Protein AF-A3MWH2-F1 (afdb_monomer)

Radius of gyration: 13.98 Å; Cα contacts (8 Å, |Δi|>4): 139; chains: 1; bounding box: 33×28×38 Å

Solvent-accessible surface area (backbone atoms only — not comparable to full-atom values): 5713 Å² total; per-residue (Å²): 132,67,66,42,51,34,61,66,85,83,63,78,41,78,41,52,44,72,58,51,54,50,52,51,35,52,43,37,50,52,33,58,61,36,52,78,80,45,58,67,70,60,28,47,54,52,37,51,50,53,46,42,71,73,41,50,81,43,37,88,36,53,47,65,45,97,84,47,42,40,40,36,38,52,34,76,65,32,32,43,39,35,36,50,86,76,75,46,70,50,78,38,46,50,69,61,50,49,67,75,73,112

Organism: Pyrobaculum calidifontis (strain DSM 21063 / JCM 11548 / VA1) (NCBI:txid410359)

Sequence (102 aa):
MSELLVDDGVVPRKLSIPVLIKGLKDIRKSYLECLNGKKPEICYAIAVNSLVEMFGSLLPRVIHSPDLRYYIIVGVEELLVYDADQEKYNTLPVDKAVENLL

Foldseek 3Di:
DDWFWADLPPDIDTHDPVVVLVLLLVLLVQLVVCVVPDDNVVSLVVSVVSLCVVQPSQSVQWDADSSSQWIWGHGPQWIWIAGSVVSDIDIGGPVRVVVVVD

Secondary structure (DSSP, 8-state):
--EEEE--SS--EEEEHHHHHHHHHHHHHHHHHHHTTS-HHHHHHHHHHHHHHHHGGGGGGEEE-TTS-EEEEE-SSEEEEEETTTTEEEEEEHHHHHHHH-

Nearest PDB structures (foldseek):
  5olj-assembly1_A  TM=6.871E-01  e=6.910E-01  Porphyromonas gingivalis
  9jom-assembly1_A  TM=7.774E-01  e=1.868E+00  Wenyingzhuangia fucanilytica
  5yp4-assembly2_C  TM=6.129E-01  e=2.100E+00  Pseudoxanthomonas mexicana
  6uen-assembly1_A  TM=4.552E-01  e=2.226E+00  human respiratory syncytial virus
  8izl-assembly1_A  TM=3.787E-01  e=1.868E+00  Mumps orthorubulavirus

pLDDT: mean 95.39, std 4.34, range [60.25, 98.31]

Structure (mmCIF, N/CA/C/O backbone):
data_AF-A3MWH2-F1
#
_entry.id   AF-A3MWH2-F1
#
loop_
_atom_site.group_PDB
_atom_site.id
_atom_site.type_symbol
_atom_site.label_atom_id
_atom_site.label_alt_id
_atom_site.label_comp_id
_atom_site.label_asym_id
_atom_site.label_entity_id
_atom_site.label_seq_id
_atom_site.pdbx_PDB_ins_code
_atom_site.Cartn_x
_atom_site.Cartn_y
_atom_site.Cartn_z
_atom_site.occupancy
_atom_site.B_iso_or_equiv
_atom_site.auth_seq_id
_atom_site.auth_comp_id
_atom_site.auth_asym_id
_atom_site.auth_atom_id
_atom_site.pdbx_PDB_model_num
ATOM 1 N N . MET A 1 1 ? 19.496 -3.514 -2.931 1.00 60.25 1 MET A N 1
ATOM 2 C CA . MET A 1 1 ? 18.216 -3.321 -2.213 1.00 60.25 1 MET A CA 1
ATOM 3 C C . MET A 1 1 ? 17.120 -3.352 -3.258 1.00 60.25 1 MET A C 1
ATOM 5 O O . MET A 1 1 ? 17.365 -2.817 -4.330 1.00 60.25 1 MET A O 1
ATOM 9 N N . SER A 1 2 ? 15.993 -4.012 -2.999 1.00 89.94 2 SER A N 1
ATOM 10 C CA . SER A 1 2 ? 14.906 -4.111 -3.982 1.00 89.94 2 SER A CA 1
ATOM 11 C C . SER A 1 2 ? 14.168 -2.775 -4.112 1.00 89.94 2 SER A C 1
ATOM 13 O O . SER A 1 2 ? 13.836 -2.147 -3.102 1.00 89.94 2 SER A O 1
ATOM 15 N N . GLU A 1 3 ? 13.932 -2.345 -5.346 1.00 95.38 3 GLU A N 1
ATOM 16 C CA . GLU A 1 3 ? 13.295 -1.073 -5.697 1.00 95.38 3 GLU A CA 1
ATOM 17 C C . GLU A 1 3 ? 12.089 -1.340 -6.596 1.00 95.38 3 GLU A C 1
ATOM 19 O O . GLU A 1 3 ? 12.108 -2.294 -7.363 1.00 95.38 3 GLU A O 1
ATOM 24 N N . LEU A 1 4 ? 11.078 -0.478 -6.517 1.00 96.25 4 LEU A N 1
ATOM 25 C CA . LEU A 1 4 ? 9.911 -0.469 -7.392 1.00 96.25 4 LEU A CA 1
ATOM 26 C C . LEU A 1 4 ? 9.933 0.816 -8.225 1.00 96.25 4 LEU A C 1
ATOM 28 O O . LEU A 1 4 ? 10.027 1.910 -7.662 1.00 96.25 4 LEU A O 1
ATOM 32 N N . LEU A 1 5 ? 9.834 0.707 -9.550 1.00 96.62 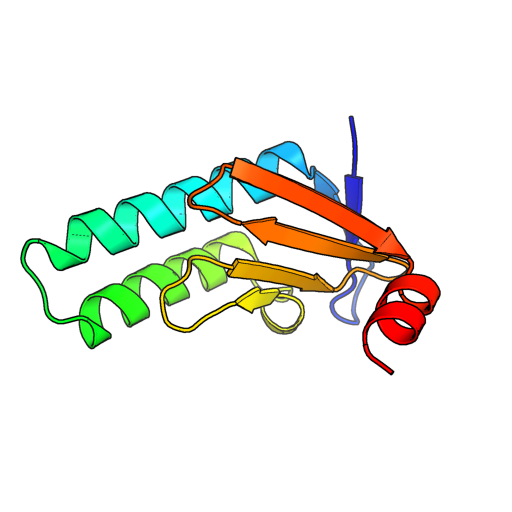5 LEU A N 1
ATOM 33 C CA . LEU A 1 5 ? 9.678 1.870 -10.425 1.00 96.62 5 LEU A CA 1
ATOM 34 C C . LEU A 1 5 ? 8.198 2.258 -10.507 1.00 96.62 5 LEU A C 1
ATOM 36 O O . LEU A 1 5 ? 7.378 1.458 -10.954 1.00 96.62 5 LEU A O 1
ATOM 40 N N . VAL A 1 6 ? 7.858 3.481 -10.105 1.00 96.12 6 VAL A N 1
ATOM 41 C CA . VAL A 1 6 ? 6.484 4.006 -10.110 1.00 96.12 6 VAL A CA 1
ATOM 42 C C . VAL A 1 6 ? 6.452 5.334 -10.853 1.00 96.12 6 VAL A C 1
ATOM 44 O O . VAL A 1 6 ? 7.358 6.148 -10.696 1.00 96.12 6 VAL A O 1
ATOM 47 N N . ASP A 1 7 ? 5.410 5.562 -11.645 1.00 94.12 7 ASP A N 1
ATOM 48 C CA . ASP A 1 7 ? 5.246 6.776 -12.439 1.00 94.12 7 ASP A CA 1
ATOM 49 C C . ASP A 1 7 ? 3.870 7.405 -12.177 1.00 94.12 7 ASP A C 1
ATOM 51 O O . ASP A 1 7 ? 2.843 6.719 -12.205 1.00 94.12 7 ASP A O 1
ATOM 55 N N . ASP A 1 8 ? 3.865 8.706 -11.891 1.00 89.69 8 ASP A N 1
ATOM 56 C CA . ASP A 1 8 ? 2.666 9.539 -11.746 1.00 89.69 8 ASP A CA 1
ATOM 57 C C . ASP A 1 8 ? 2.309 10.303 -13.033 1.00 89.69 8 ASP A C 1
ATOM 59 O O . ASP A 1 8 ? 1.369 11.098 -13.037 1.00 89.69 8 ASP A O 1
ATOM 63 N N . GLY A 1 9 ? 3.035 10.057 -14.126 1.00 88.69 9 GLY A N 1
ATOM 64 C CA . GLY A 1 9 ? 2.853 10.699 -15.426 1.00 88.69 9 GLY A CA 1
ATOM 65 C C . GLY A 1 9 ? 3.706 11.952 -15.624 1.00 88.69 9 GLY A C 1
ATOM 66 O O . GLY A 1 9 ? 3.626 12.567 -16.688 1.00 88.69 9 GLY A O 1
ATOM 67 N N . VAL A 1 10 ? 4.517 12.342 -14.632 1.00 88.12 10 VAL A N 1
ATOM 68 C CA . VAL A 1 10 ? 5.489 13.439 -14.759 1.00 88.12 10 VAL A CA 1
ATOM 69 C C . VAL A 1 10 ? 6.894 12.880 -14.938 1.00 88.12 10 VAL A C 1
ATOM 71 O O . VAL A 1 10 ? 7.582 13.223 -15.900 1.00 88.12 10 VAL A O 1
ATOM 74 N N . VAL A 1 11 ? 7.338 12.044 -13.996 1.00 89.06 11 VAL A N 1
ATOM 75 C CA . VAL A 1 11 ? 8.648 11.393 -14.056 1.00 89.06 11 VAL A CA 1
ATOM 76 C C . VAL A 1 11 ? 8.645 10.086 -13.254 1.00 89.06 11 VAL A C 1
ATOM 78 O O . VAL A 1 11 ? 8.247 10.093 -12.083 1.00 89.06 11 VAL A O 1
ATOM 81 N N . PRO A 1 12 ? 9.168 8.981 -13.819 1.00 92.31 12 PRO A N 1
ATOM 82 C CA . PRO A 1 12 ? 9.335 7.737 -13.082 1.00 92.31 12 PRO A CA 1
ATOM 83 C C . PRO A 1 12 ? 10.270 7.898 -11.877 1.00 92.31 12 PRO A C 1
ATOM 85 O O . PRO A 1 12 ? 11.351 8.485 -11.972 1.00 92.31 12 PRO A O 1
ATOM 88 N N . ARG A 1 13 ? 9.879 7.325 -10.738 1.00 93.56 13 ARG A N 1
ATOM 89 C CA . ARG A 1 13 ? 10.634 7.343 -9.480 1.00 93.56 13 ARG A CA 1
ATOM 90 C C . ARG A 1 13 ? 10.908 5.924 -9.016 1.00 93.56 13 ARG A C 1
ATOM 92 O O . ARG A 1 13 ? 10.023 5.072 -9.028 1.00 93.56 13 ARG A O 1
ATOM 99 N N . LYS A 1 14 ? 12.135 5.685 -8.562 1.00 95.75 14 LYS A N 1
ATOM 100 C CA . LYS A 1 14 ? 12.513 4.434 -7.904 1.00 95.75 14 LYS A CA 1
ATOM 101 C C . LYS A 1 14 ? 12.231 4.549 -6.415 1.00 95.75 14 LYS A C 1
ATOM 103 O O . LYS A 1 14 ? 12.796 5.408 -5.739 1.00 95.75 14 LYS A O 1
ATOM 108 N N . LEU A 1 15 ? 11.346 3.699 -5.915 1.00 95.50 15 LEU A N 1
ATOM 109 C CA . LEU A 1 15 ? 10.957 3.652 -4.514 1.00 95.50 15 LEU A CA 1
ATOM 110 C C . LEU A 1 15 ? 11.575 2.423 -3.851 1.00 95.50 15 LEU A C 1
ATOM 112 O O . LEU A 1 15 ? 11.499 1.316 -4.376 1.00 95.50 15 LEU A O 1
ATOM 116 N N . SER A 1 16 ? 12.164 2.602 -2.673 1.00 96.88 16 SER A N 1
ATOM 117 C CA . SER A 1 16 ? 12.718 1.490 -1.897 1.00 96.88 16 SER A CA 1
ATOM 118 C C . SER A 1 16 ? 11.592 0.631 -1.320 1.00 96.88 16 SER A C 1
ATOM 120 O O . SER A 1 16 ? 10.829 1.104 -0.474 1.00 96.88 16 SER A O 1
ATOM 122 N N . ILE A 1 17 ? 11.505 -0.639 -1.730 1.00 97.12 17 ILE A N 1
ATOM 123 C CA . ILE A 1 17 ? 10.471 -1.566 -1.240 1.00 97.12 17 ILE A CA 1
ATOM 124 C C . ILE A 1 17 ? 10.519 -1.698 0.292 1.00 97.12 17 ILE A C 1
ATOM 126 O O . ILE A 1 17 ? 9.477 -1.525 0.919 1.00 97.12 17 ILE A O 1
ATOM 130 N N . PRO A 1 18 ? 11.682 -1.894 0.947 1.00 96.94 18 PRO A N 1
ATOM 131 C CA . PRO A 1 18 ? 11.743 -1.937 2.411 1.00 96.94 18 PRO A CA 1
ATOM 132 C C . PRO A 1 18 ? 11.164 -0.695 3.106 1.00 96.94 18 PRO A C 1
ATOM 134 O O . PRO A 1 18 ? 10.535 -0.814 4.157 1.00 96.94 18 PRO A O 1
ATOM 137 N N . VAL A 1 19 ? 11.355 0.494 2.522 1.00 96.81 19 VAL A N 1
ATOM 138 C CA . VAL A 1 19 ? 10.805 1.748 3.064 1.00 96.81 19 VAL A CA 1
ATOM 139 C C . VAL A 1 19 ? 9.289 1.791 2.888 1.00 96.81 19 VAL A C 1
ATOM 141 O O . VAL A 1 19 ? 8.586 2.155 3.828 1.00 96.81 19 VAL A O 1
ATOM 144 N N . LEU A 1 20 ? 8.785 1.366 1.724 1.00 97.06 20 LEU A N 1
ATOM 145 C CA . LEU A 1 20 ? 7.350 1.270 1.456 1.00 97.06 20 LEU A CA 1
ATOM 146 C C . LEU A 1 20 ? 6.659 0.326 2.444 1.00 97.06 20 LEU A C 1
ATOM 148 O O . LEU A 1 20 ? 5.698 0.715 3.101 1.00 97.06 20 LEU A O 1
ATOM 152 N N . ILE A 1 21 ? 7.190 -0.887 2.603 1.00 98.00 21 ILE A N 1
ATOM 153 C CA . ILE A 1 21 ? 6.648 -1.895 3.521 1.00 98.00 21 ILE A CA 1
ATOM 154 C C . ILE A 1 21 ? 6.613 -1.372 4.956 1.00 98.00 21 ILE A C 1
ATOM 156 O O . ILE A 1 21 ? 5.592 -1.499 5.631 1.00 98.00 21 ILE A O 1
ATOM 160 N N . LYS A 1 22 ? 7.694 -0.726 5.408 1.00 97.56 22 LYS A N 1
ATOM 161 C CA . LYS A 1 22 ? 7.740 -0.117 6.739 1.00 97.56 22 LYS A CA 1
ATOM 162 C C . LYS A 1 22 ? 6.670 0.967 6.906 1.00 97.56 22 LYS A C 1
ATOM 164 O O . LYS A 1 22 ? 5.925 0.921 7.877 1.00 97.56 22 LYS A O 1
ATOM 169 N N . GLY A 1 23 ? 6.561 1.902 5.960 1.00 97.56 23 GLY A N 1
ATOM 170 C CA . GLY A 1 23 ? 5.568 2.978 6.028 1.00 97.56 23 GLY A CA 1
ATOM 171 C C . GLY A 1 23 ? 4.131 2.452 6.066 1.00 97.56 23 GLY A C 1
ATOM 172 O O . GLY A 1 23 ? 3.351 2.844 6.929 1.00 97.56 23 GLY A O 1
ATOM 173 N N . LEU A 1 24 ? 3.796 1.492 5.200 1.00 98.25 24 LEU A N 1
ATOM 174 C CA . LEU A 1 24 ? 2.465 0.875 5.168 1.00 98.25 24 LEU A CA 1
ATOM 175 C C . LEU A 1 24 ? 2.153 0.078 6.445 1.00 98.25 24 LEU A C 1
ATOM 177 O O . LEU A 1 24 ? 1.027 0.122 6.943 1.00 98.25 24 LEU A O 1
ATOM 181 N N . LYS A 1 25 ? 3.151 -0.618 7.008 1.00 98.12 25 LYS A N 1
ATOM 182 C CA . LYS A 1 25 ? 3.034 -1.288 8.312 1.00 98.12 25 LYS A CA 1
ATOM 183 C C . LYS A 1 25 ? 2.702 -0.291 9.421 1.00 98.12 25 LYS A C 1
ATOM 185 O O . LYS A 1 25 ? 1.798 -0.542 10.217 1.00 98.12 25 LYS A O 1
ATOM 190 N N . ASP A 1 26 ? 3.421 0.827 9.468 1.00 98.00 26 ASP A N 1
ATOM 191 C CA . ASP A 1 26 ? 3.227 1.857 10.488 1.00 98.00 26 ASP A CA 1
A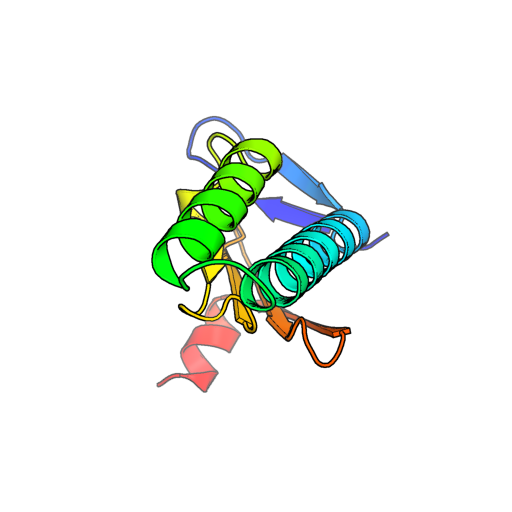TOM 192 C C . ASP A 1 26 ? 1.827 2.491 10.365 1.00 9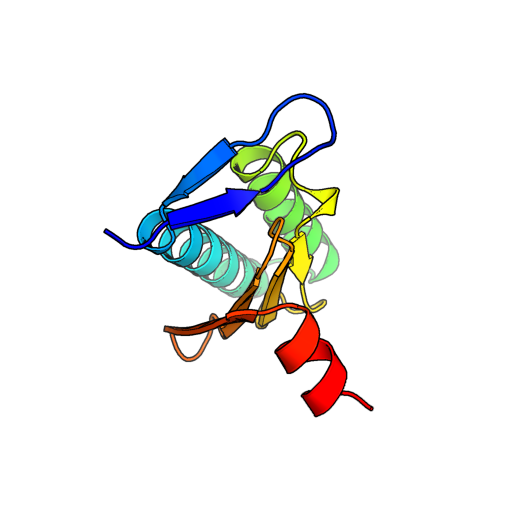8.00 26 ASP A C 1
ATOM 194 O O . ASP A 1 26 ? 1.128 2.622 11.370 1.00 98.00 26 ASP A O 1
ATOM 198 N N . ILE A 1 27 ? 1.351 2.755 9.141 1.00 98.06 27 ILE A N 1
ATOM 199 C CA . ILE A 1 27 ? -0.017 3.241 8.877 1.00 98.06 27 ILE A CA 1
ATOM 200 C C . ILE A 1 27 ? -1.072 2.244 9.378 1.00 98.06 27 ILE A C 1
ATOM 202 O O . ILE A 1 27 ? -2.000 2.636 10.091 1.00 98.06 27 ILE A O 1
ATOM 206 N N . ARG A 1 28 ? -0.930 0.948 9.064 1.00 97.75 28 ARG A N 1
ATOM 207 C CA . ARG A 1 28 ? -1.841 -0.104 9.554 1.00 97.75 28 ARG A CA 1
ATOM 208 C C . ARG A 1 28 ? -1.848 -0.174 11.080 1.00 97.75 28 ARG A C 1
ATOM 210 O O . ARG A 1 28 ? -2.919 -0.237 11.684 1.00 97.75 28 ARG A O 1
ATOM 217 N N . LYS A 1 29 ? -0.675 -0.126 11.711 1.00 97.88 29 LYS A N 1
ATOM 218 C CA . LYS A 1 29 ? -0.553 -0.122 13.172 1.00 97.88 29 LYS A CA 1
ATOM 219 C C . LYS A 1 29 ? -1.282 1.075 13.787 1.00 97.88 29 LYS A C 1
ATOM 221 O O . LYS A 1 29 ? -2.107 0.884 14.676 1.00 97.88 29 LYS A O 1
ATOM 226 N N . SER A 1 30 ? -1.045 2.285 13.282 1.00 97.25 30 SER A N 1
ATOM 227 C CA . SER A 1 30 ? -1.717 3.494 13.772 1.00 97.25 30 SER A CA 1
ATOM 228 C C . SER A 1 30 ? -3.229 3.472 13.539 1.00 97.25 30 SER A C 1
ATOM 230 O O . SER A 1 30 ? -3.987 3.942 14.389 1.00 97.25 30 SER A O 1
ATOM 232 N N . TYR A 1 31 ? -3.693 2.889 12.429 1.00 98.00 31 TYR A N 1
ATOM 233 C CA . TYR A 1 31 ? -5.118 2.675 12.184 1.00 98.00 31 TYR A CA 1
ATOM 234 C C . TYR A 1 31 ? -5.741 1.761 13.250 1.00 98.00 31 TYR A C 1
ATOM 236 O O . TYR A 1 31 ? -6.739 2.136 13.866 1.00 98.00 31 TYR A O 1
ATOM 244 N N . LEU A 1 32 ? -5.122 0.609 13.532 1.00 98.00 32 LEU A N 1
ATOM 245 C CA . LEU A 1 32 ? -5.583 -0.321 14.569 1.00 98.00 32 LEU A CA 1
ATOM 246 C C . LEU A 1 32 ? -5.569 0.307 15.968 1.00 98.00 32 LEU A C 1
ATOM 248 O O . LEU A 1 32 ? -6.515 0.134 16.733 1.00 98.00 32 LEU A O 1
ATOM 252 N N . GLU A 1 33 ? -4.530 1.072 16.297 1.00 97.75 33 GLU A N 1
ATOM 253 C CA . GLU A 1 33 ? -4.447 1.796 17.568 1.00 97.75 33 GLU A CA 1
ATOM 254 C C . GLU A 1 33 ? -5.562 2.842 17.701 1.00 97.75 33 GLU A C 1
ATOM 256 O O . GLU A 1 33 ? -6.168 2.967 18.766 1.00 97.75 33 GLU A O 1
ATOM 261 N N . CYS A 1 34 ? -5.885 3.553 16.617 1.00 97.94 34 CYS A N 1
ATOM 262 C CA . CYS A 1 34 ? -6.962 4.541 16.585 1.00 97.94 34 CYS A CA 1
ATOM 263 C C . CYS A 1 34 ? -8.345 3.924 16.852 1.00 97.94 34 CYS A C 1
ATOM 265 O O . CYS A 1 34 ? -9.160 4.523 17.567 1.00 97.94 34 CYS A O 1
ATOM 267 N N . LEU A 1 35 ? -8.605 2.721 16.327 1.00 97.44 35 LEU A N 1
ATOM 268 C CA . LEU A 1 35 ? -9.886 2.024 16.498 1.00 97.44 35 LEU A CA 1
ATOM 269 C C . LEU A 1 35 ? -10.213 1.706 17.967 1.00 97.44 35 LEU A C 1
ATOM 271 O O . LEU A 1 35 ? -11.381 1.525 18.300 1.00 97.44 35 LEU A O 1
ATOM 275 N N . ASN A 1 36 ? -9.222 1.713 18.864 1.00 96.12 36 ASN A N 1
ATOM 276 C CA . ASN A 1 36 ? -9.432 1.486 20.297 1.00 96.12 36 ASN A CA 1
ATOM 277 C C . ASN A 1 36 ? -10.127 2.653 21.024 1.00 96.12 36 ASN A C 1
ATOM 279 O O . ASN A 1 36 ? -10.436 2.534 22.208 1.00 96.12 36 ASN A O 1
ATOM 283 N N . GLY A 1 37 ? -10.360 3.790 20.361 1.00 94.50 37 GLY A N 1
ATOM 284 C CA . GLY A 1 37 ? -10.991 4.949 21.004 1.00 94.50 37 GLY A CA 1
ATOM 285 C C . GLY A 1 37 ? -11.745 5.901 20.080 1.00 94.50 37 GLY A C 1
ATOM 286 O O . GLY A 1 37 ? -12.289 6.899 20.552 1.00 94.50 37 GLY A O 1
ATOM 287 N N . LYS A 1 38 ? -11.782 5.637 18.771 1.00 96.81 38 LYS A N 1
ATOM 288 C CA . LYS A 1 38 ? -12.444 6.490 17.775 1.00 96.81 38 LYS A CA 1
ATOM 289 C C . LYS A 1 38 ? -13.263 5.650 16.800 1.00 96.81 38 LYS A C 1
ATOM 291 O O . LYS A 1 38 ? -13.056 4.449 16.657 1.00 96.81 38 LYS A O 1
ATOM 296 N N . LYS A 1 39 ? -14.208 6.304 16.122 1.00 97.06 39 LYS A N 1
ATOM 297 C CA . LYS A 1 39 ? -15.027 5.657 15.093 1.00 97.06 39 LYS A CA 1
ATOM 298 C C . LYS A 1 39 ? -14.176 5.266 13.871 1.00 97.06 39 LYS A C 1
ATOM 300 O O . LYS A 1 39 ? -13.247 6.015 13.544 1.00 97.06 39 LYS A O 1
ATOM 305 N N . PRO A 1 40 ? -14.511 4.168 13.166 1.00 95.56 40 PRO A N 1
ATOM 306 C CA . PRO A 1 40 ? -13.751 3.700 12.007 1.00 95.56 40 PRO A CA 1
ATOM 307 C C . PRO A 1 40 ? -13.532 4.757 10.923 1.00 95.56 40 PRO A C 1
ATOM 309 O O . PRO A 1 40 ? -12.433 4.853 10.387 1.00 95.56 40 PRO A O 1
ATOM 312 N N . GLU A 1 41 ? -14.521 5.607 10.647 1.00 96.06 41 GLU A N 1
ATOM 313 C CA . GLU A 1 41 ? -14.444 6.628 9.594 1.00 96.06 41 GLU A CA 1
ATOM 314 C C . GLU A 1 41 ? -13.395 7.700 9.915 1.00 96.06 41 GLU A C 1
ATOM 316 O O . GLU A 1 41 ? -12.689 8.178 9.028 1.00 96.06 41 GLU A O 1
ATOM 321 N N . ILE A 1 42 ? -13.248 8.045 11.200 1.00 97.00 42 ILE A N 1
ATOM 322 C CA . ILE A 1 42 ? -12.228 8.992 11.668 1.00 97.00 42 ILE A CA 1
ATOM 323 C C . ILE A 1 42 ? -10.841 8.366 11.527 1.00 97.00 42 ILE A C 1
ATOM 325 O O . ILE A 1 42 ? -9.914 9.015 11.048 1.00 97.00 42 ILE A O 1
ATOM 329 N N . CYS A 1 43 ? -10.691 7.104 11.932 1.00 97.88 43 CYS A N 1
ATOM 330 C CA . CYS A 1 43 ? -9.415 6.400 11.837 1.00 97.88 43 CYS A CA 1
ATOM 331 C C . CYS A 1 43 ? -8.986 6.182 10.390 1.00 97.88 43 CYS A C 1
ATOM 333 O O . CYS A 1 43 ? -7.815 6.369 10.064 1.00 97.88 43 CYS A O 1
ATOM 335 N N . TYR A 1 44 ? -9.938 5.859 9.519 1.00 97.06 44 TYR A N 1
ATOM 336 C CA . TYR A 1 44 ? -9.709 5.745 8.089 1.00 97.06 44 TYR A CA 1
ATOM 337 C C . TYR A 1 44 ? -9.237 7.078 7.501 1.00 97.06 44 TYR A C 1
ATOM 339 O O . TYR A 1 44 ? -8.211 7.113 6.832 1.00 97.06 44 TYR A O 1
ATOM 347 N N . ALA A 1 45 ? -9.913 8.190 7.812 1.00 96.75 45 ALA A N 1
ATOM 348 C CA . ALA A 1 45 ? -9.505 9.513 7.336 1.00 96.75 45 ALA A CA 1
ATOM 349 C C . ALA A 1 45 ? -8.073 9.886 7.772 1.00 96.75 45 ALA A C 1
ATOM 351 O O . ALA A 1 45 ? -7.305 10.414 6.970 1.00 96.75 45 ALA A O 1
ATOM 352 N N . ILE A 1 46 ? -7.691 9.568 9.016 1.00 97.44 46 ILE A N 1
ATOM 353 C CA . ILE A 1 46 ? -6.324 9.783 9.521 1.00 97.44 46 ILE A CA 1
ATOM 354 C C . ILE A 1 46 ? -5.314 8.947 8.728 1.00 97.44 46 ILE A C 1
ATOM 356 O O . ILE A 1 46 ? -4.297 9.471 8.282 1.00 97.44 46 ILE A O 1
ATOM 360 N N . ALA A 1 47 ? -5.597 7.662 8.528 1.00 97.38 47 ALA A N 1
ATOM 361 C CA . ALA A 1 47 ? -4.692 6.772 7.814 1.00 97.38 47 ALA A CA 1
ATOM 362 C C . ALA A 1 47 ? -4.552 7.140 6.326 1.00 97.38 47 ALA A C 1
ATOM 364 O O . ALA A 1 47 ? -3.448 7.098 5.785 1.00 97.38 47 ALA A O 1
ATOM 365 N N . VAL A 1 48 ? -5.637 7.577 5.678 1.00 96.25 48 VAL A N 1
ATOM 366 C CA . VAL A 1 48 ? -5.593 8.118 4.311 1.00 96.25 48 VAL A CA 1
ATOM 367 C C . VAL A 1 48 ? -4.729 9.375 4.248 1.00 96.25 48 VAL A C 1
ATOM 369 O O . VAL A 1 48 ? -3.946 9.512 3.313 1.00 96.25 48 VAL A O 1
ATOM 372 N N . ASN A 1 49 ? -4.792 10.263 5.245 1.00 97.62 49 ASN A N 1
ATOM 373 C CA . ASN A 1 49 ? -3.893 11.418 5.295 1.00 97.62 49 ASN A CA 1
ATOM 374 C C . ASN A 1 49 ? -2.415 10.991 5.370 1.00 97.62 49 ASN A C 1
ATOM 376 O O . ASN A 1 49 ? -1.584 11.549 4.660 1.00 97.62 49 ASN A O 1
ATOM 380 N N . SER A 1 50 ? -2.083 9.949 6.136 1.00 97.81 50 SER A N 1
ATOM 381 C CA . SER A 1 50 ? -0.719 9.398 6.153 1.00 97.81 50 SER A CA 1
ATOM 382 C C . SER A 1 50 ? -0.301 8.788 4.808 1.00 97.81 50 SER A C 1
ATOM 384 O O . SER A 1 50 ? 0.855 8.924 4.410 1.00 97.81 50 SER A O 1
ATOM 386 N N . LEU A 1 51 ? -1.223 8.160 4.068 1.00 97.44 51 LEU A N 1
ATOM 387 C CA . LEU A 1 51 ? -0.954 7.706 2.697 1.00 97.44 51 LEU A CA 1
ATOM 388 C C . LEU A 1 51 ? -0.694 8.890 1.753 1.00 97.44 51 LEU A C 1
ATOM 390 O O . LEU A 1 51 ? 0.233 8.830 0.945 1.00 97.44 51 LEU A O 1
ATOM 394 N N . VAL A 1 52 ? -1.463 9.978 1.871 1.00 97.25 52 VAL A N 1
ATOM 395 C CA . VAL A 1 52 ? -1.248 11.219 1.104 1.00 97.25 52 VAL A CA 1
ATOM 396 C C . VAL A 1 52 ? 0.133 11.803 1.398 1.00 97.25 52 VAL A C 1
ATOM 398 O O . VAL A 1 52 ? 0.857 12.137 0.466 1.00 97.25 52 VAL A O 1
ATOM 401 N N . GLU A 1 53 ? 0.527 11.894 2.667 1.00 97.25 53 GLU A N 1
ATOM 402 C CA . GLU A 1 53 ? 1.847 12.401 3.068 1.00 97.25 53 GLU A CA 1
ATOM 403 C C . GLU A 1 53 ? 2.988 11.526 2.537 1.00 97.25 53 GLU A C 1
ATOM 405 O O . GLU A 1 53 ? 4.006 12.039 2.073 1.00 97.25 53 GLU A O 1
ATOM 410 N N . MET A 1 54 ? 2.810 10.204 2.570 1.00 95.94 54 MET A N 1
ATOM 411 C CA . MET A 1 54 ? 3.823 9.243 2.139 1.00 95.94 54 MET A CA 1
ATOM 412 C C . MET A 1 54 ? 4.004 9.200 0.617 1.00 95.94 54 MET A C 1
ATOM 414 O O . MET A 1 54 ? 5.134 9.109 0.137 1.00 95.94 54 MET A O 1
ATOM 418 N N . PHE A 1 55 ? 2.911 9.230 -0.149 1.00 95.44 55 PHE A N 1
ATOM 419 C CA . PHE A 1 55 ? 2.950 9.020 -1.600 1.00 95.44 55 PHE A CA 1
ATOM 420 C C . PHE A 1 55 ? 2.805 10.306 -2.415 1.00 95.44 55 PHE A C 1
ATOM 422 O O . PHE A 1 55 ? 3.257 10.355 -3.561 1.00 95.44 55 PHE A O 1
ATOM 429 N N . GLY A 1 56 ? 2.200 11.356 -1.861 1.00 94.62 56 GLY A N 1
ATOM 430 C CA . GLY A 1 56 ? 1.926 12.602 -2.573 1.00 94.62 56 GLY A CA 1
ATOM 431 C C . GLY A 1 56 ? 1.205 12.347 -3.899 1.00 94.62 56 GLY A C 1
ATOM 432 O O . GLY A 1 56 ? 0.149 11.717 -3.941 1.00 94.62 56 GLY A O 1
ATOM 433 N N . SER A 1 57 ? 1.812 12.789 -5.002 1.00 94.12 57 SER A N 1
ATOM 434 C CA . SER A 1 57 ? 1.284 12.589 -6.359 1.00 94.12 57 SER A CA 1
ATOM 435 C C . SER A 1 57 ? 1.212 11.124 -6.807 1.00 94.12 57 SER A C 1
ATOM 437 O O . SER A 1 57 ? 0.485 10.823 -7.748 1.00 94.12 57 SER A O 1
ATOM 439 N N . LEU A 1 58 ? 1.910 10.204 -6.133 1.00 95.44 58 LEU A N 1
ATOM 440 C CA . LEU A 1 58 ? 1.881 8.770 -6.438 1.00 95.44 58 LEU A CA 1
ATOM 441 C C . LEU A 1 58 ? 0.696 8.044 -5.789 1.00 95.44 58 LEU A C 1
ATOM 443 O O . LEU A 1 58 ? 0.497 6.864 -6.067 1.00 95.44 58 LEU A O 1
ATOM 447 N N . LEU A 1 59 ? -0.103 8.712 -4.949 1.00 95.69 59 LEU A N 1
ATOM 448 C CA . LEU A 1 59 ? -1.240 8.089 -4.265 1.00 95.69 59 LEU A CA 1
ATOM 449 C C . LEU A 1 59 ? -2.222 7.365 -5.209 1.00 95.69 59 LEU A C 1
ATOM 451 O O . LEU A 1 59 ? -2.653 6.273 -4.851 1.00 95.69 59 LEU A O 1
ATOM 455 N N . PRO A 1 60 ? -2.536 7.860 -6.426 1.00 95.31 60 PRO A N 1
ATOM 456 C CA . PRO A 1 60 ? -3.394 7.133 -7.368 1.00 95.31 60 PRO A CA 1
ATOM 457 C C . PRO A 1 60 ? -2.844 5.766 -7.807 1.00 95.31 60 PRO A C 1
ATOM 459 O O . PRO A 1 60 ? -3.581 4.959 -8.367 1.00 95.31 60 PRO A O 1
ATOM 462 N N . ARG A 1 61 ? -1.553 5.499 -7.576 1.00 96.62 61 ARG A N 1
ATOM 463 C CA . ARG A 1 61 ? -0.904 4.205 -7.833 1.00 96.62 61 ARG A CA 1
ATOM 464 C C . ARG A 1 61 ? -0.976 3.266 -6.628 1.00 96.62 61 ARG A C 1
ATOM 466 O O . ARG A 1 61 ? -0.433 2.170 -6.705 1.00 96.62 61 ARG A O 1
ATOM 473 N N . VAL A 1 62 ? -1.620 3.668 -5.533 1.00 97.44 62 VAL A N 1
ATOM 474 C CA . VAL A 1 62 ? -1.777 2.871 -4.313 1.00 97.44 62 VAL A CA 1
ATOM 475 C C . VAL A 1 62 ? -3.238 2.472 -4.160 1.00 97.44 62 VAL A C 1
ATOM 477 O O . VAL A 1 62 ? -4.113 3.304 -3.940 1.00 97.44 62 VAL A O 1
ATOM 480 N N . ILE A 1 63 ? -3.497 1.175 -4.251 1.00 97.31 63 ILE A N 1
ATOM 481 C CA . ILE A 1 63 ? -4.794 0.566 -3.964 1.00 97.31 63 ILE A CA 1
ATOM 482 C C . ILE A 1 63 ? -4.682 -0.092 -2.596 1.00 97.31 63 ILE A C 1
ATOM 484 O O . ILE A 1 63 ? -3.673 -0.727 -2.289 1.00 97.31 63 ILE A O 1
ATOM 488 N N . HIS A 1 64 ? -5.711 0.031 -1.771 1.00 97.56 64 HIS A N 1
ATOM 489 C CA . HIS A 1 64 ? -5.738 -0.612 -0.466 1.00 97.56 64 HIS A CA 1
ATOM 490 C C . HIS A 1 64 ? -7.136 -1.121 -0.126 1.00 97.56 64 HIS A C 1
ATOM 492 O O . HIS A 1 64 ? -8.142 -0.620 -0.635 1.00 97.56 64 HIS A O 1
ATOM 498 N N . SER A 1 65 ? -7.210 -2.120 0.750 1.00 96.25 65 SER A N 1
ATOM 499 C CA . SER A 1 65 ? -8.483 -2.569 1.306 1.00 96.25 65 SER A CA 1
ATOM 500 C C . SER A 1 65 ? -9.067 -1.517 2.269 1.00 96.25 65 SER A C 1
ATOM 502 O O . SER A 1 65 ? -8.319 -0.697 2.816 1.00 96.25 65 SER A O 1
ATOM 504 N N . PRO A 1 66 ? -10.393 -1.509 2.517 1.00 92.00 66 PRO A N 1
ATOM 505 C CA . PRO A 1 66 ? -11.022 -0.545 3.430 1.00 92.00 66 PRO A CA 1
ATOM 506 C C . PRO A 1 66 ? -10.503 -0.619 4.871 1.00 92.00 66 PRO A C 1
ATOM 508 O O . PRO A 1 66 ? -10.488 0.378 5.585 1.00 92.00 66 PRO A O 1
ATOM 511 N N . ASP A 1 67 ? -10.062 -1.801 5.297 1.00 94.56 67 ASP A N 1
ATOM 512 C CA . ASP A 1 67 ? -9.452 -2.037 6.601 1.00 94.56 67 ASP A CA 1
ATOM 513 C C . ASP A 1 67 ? -7.935 -1.806 6.606 1.00 94.56 67 ASP A C 1
ATOM 515 O O . ASP A 1 67 ? -7.306 -2.007 7.640 1.00 94.56 67 ASP A O 1
ATOM 519 N N . LEU A 1 68 ? -7.335 -1.379 5.488 1.00 96.50 68 LEU A N 1
ATOM 520 C CA . LEU A 1 68 ? -5.905 -1.076 5.376 1.00 96.50 68 LEU A CA 1
ATOM 521 C C . LEU A 1 68 ? -4.985 -2.269 5.677 1.00 96.50 68 LEU A C 1
ATOM 523 O O . LEU A 1 68 ? -3.822 -2.088 6.041 1.00 96.50 68 LEU A O 1
ATOM 527 N N . ARG A 1 69 ? -5.496 -3.497 5.542 1.00 97.38 69 ARG A N 1
ATOM 528 C CA . ARG A 1 69 ? -4.698 -4.718 5.668 1.00 97.38 69 ARG A CA 1
ATOM 529 C C . ARG A 1 69 ? -3.907 -5.009 4.396 1.00 97.38 69 ARG A C 1
ATOM 531 O O . ARG A 1 69 ? -2.726 -5.334 4.476 1.00 97.38 69 ARG A O 1
ATOM 538 N N . TYR A 1 70 ? -4.555 -4.920 3.239 1.00 98.31 70 TYR A N 1
ATOM 539 C CA . TYR A 1 70 ? -3.949 -5.258 1.956 1.00 98.31 70 TYR A CA 1
ATOM 540 C C . TYR A 1 70 ? -3.639 -4.002 1.159 1.00 98.31 70 TYR A C 1
ATOM 542 O O . TYR A 1 70 ? -4.471 -3.097 1.087 1.00 98.31 70 TYR A O 1
ATOM 550 N N . TYR A 1 71 ? -2.471 -3.983 0.524 1.00 98.31 71 TYR A N 1
ATOM 551 C CA . TYR A 1 71 ? -2.031 -2.906 -0.355 1.00 98.31 71 TYR A CA 1
ATOM 552 C C . TYR A 1 71 ? -1.531 -3.463 -1.682 1.00 98.31 71 TYR A C 1
ATOM 554 O O . TYR A 1 71 ? -0.901 -4.522 -1.730 1.00 98.31 71 TYR A O 1
ATOM 562 N N . ILE A 1 72 ? -1.777 -2.713 -2.749 1.00 97.94 72 ILE A N 1
ATOM 563 C CA . ILE A 1 72 ? -1.197 -2.914 -4.071 1.00 97.94 72 ILE A CA 1
ATOM 564 C C . ILE A 1 72 ? -0.607 -1.579 -4.511 1.00 97.94 72 ILE A C 1
ATOM 566 O O . ILE A 1 72 ? -1.316 -0.576 -4.564 1.00 97.94 72 ILE A O 1
ATOM 570 N N . ILE A 1 73 ? 0.680 -1.563 -4.843 1.00 97.56 73 ILE A N 1
ATOM 571 C CA . ILE A 1 73 ? 1.338 -0.411 -5.459 1.00 97.56 73 ILE A CA 1
ATOM 572 C C . ILE A 1 73 ? 1.613 -0.753 -6.915 1.00 97.56 73 ILE A C 1
ATOM 574 O O . ILE A 1 73 ? 2.328 -1.708 -7.220 1.00 97.56 73 ILE A O 1
ATOM 578 N N . VAL A 1 74 ? 1.024 0.031 -7.809 1.00 9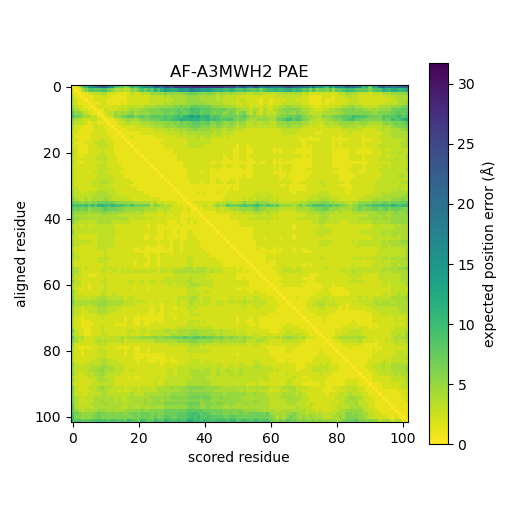6.44 74 VAL A N 1
ATOM 579 C CA . VAL A 1 74 ? 1.082 -0.175 -9.253 1.00 96.44 74 VAL A CA 1
ATOM 580 C C . VAL A 1 74 ? 2.342 0.490 -9.805 1.00 96.44 74 VAL A C 1
ATOM 582 O O . VAL A 1 74 ? 2.364 1.699 -10.063 1.00 96.44 74 VAL A O 1
ATOM 585 N N . GLY A 1 75 ? 3.396 -0.301 -9.991 1.00 95.25 75 GLY 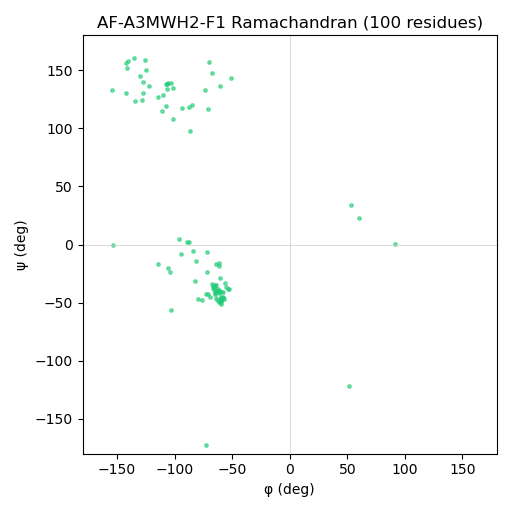A N 1
ATOM 586 C CA . GLY A 1 75 ? 4.61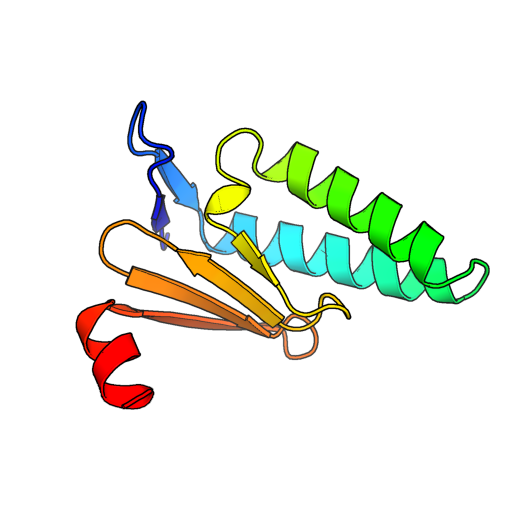0 0.127 -10.679 1.00 95.25 75 GLY A CA 1
ATOM 587 C C . GLY A 1 75 ? 4.416 0.264 -12.191 1.00 95.25 75 GLY A C 1
ATOM 588 O O . GLY A 1 75 ? 3.296 0.211 -12.704 1.00 95.25 75 GLY A O 1
ATOM 589 N N . VAL A 1 76 ? 5.514 0.502 -12.906 1.00 94.19 76 VAL A N 1
ATOM 590 C CA . VAL A 1 76 ? 5.521 0.608 -14.375 1.00 94.19 76 VAL A CA 1
ATOM 591 C C . VAL A 1 76 ? 5.412 -0.774 -15.025 1.00 94.19 76 VAL A C 1
ATOM 593 O O . VAL A 1 76 ? 4.585 -0.965 -15.910 1.00 94.19 76 VAL A O 1
ATOM 596 N N . GLU A 1 77 ? 6.209 -1.739 -14.562 1.00 92.75 77 GLU A N 1
ATOM 597 C CA . GLU A 1 77 ? 6.282 -3.095 -15.141 1.00 92.75 77 GLU A CA 1
ATOM 598 C C . GLU A 1 77 ? 5.785 -4.186 -14.182 1.00 92.75 77 GLU A C 1
ATOM 600 O O . GLU A 1 77 ? 5.459 -5.297 -14.600 1.00 92.75 77 GLU A O 1
ATOM 605 N N . GLU A 1 78 ? 5.694 -3.871 -12.891 1.00 95.94 78 GLU A N 1
ATOM 606 C CA . GLU A 1 78 ? 5.339 -4.817 -11.839 1.00 95.94 78 GLU A CA 1
ATOM 607 C C . GLU A 1 78 ? 4.416 -4.181 -10.790 1.00 95.94 78 GLU A C 1
ATOM 609 O O . GLU A 1 78 ? 4.367 -2.962 -10.612 1.00 95.94 78 GLU A O 1
ATOM 614 N N . LEU A 1 79 ? 3.680 -5.028 -10.079 1.00 96.75 79 LEU A N 1
ATOM 615 C CA . LEU A 1 79 ? 2.878 -4.689 -8.914 1.00 96.75 79 LEU A CA 1
ATOM 616 C C . LEU A 1 79 ? 3.628 -5.113 -7.653 1.00 96.75 79 LEU A C 1
ATOM 618 O O . LEU A 1 79 ? 4.093 -6.249 -7.574 1.00 96.75 79 LEU A O 1
ATOM 622 N N . LEU A 1 80 ? 3.670 -4.253 -6.637 1.00 97.62 80 LEU A N 1
ATOM 623 C CA . LEU A 1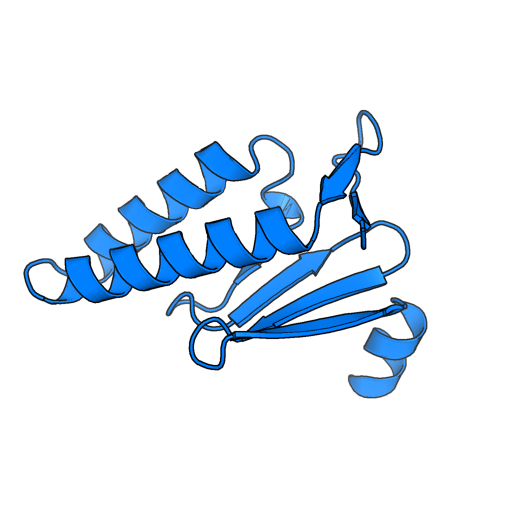 80 ? 3.992 -4.670 -5.272 1.00 97.62 80 LEU A CA 1
ATOM 624 C C . LEU A 1 80 ? 2.686 -4.965 -4.541 1.00 97.62 80 LEU A C 1
ATOM 626 O O . LEU A 1 80 ? 1.885 -4.057 -4.336 1.00 97.62 80 LEU A O 1
ATOM 630 N N . VAL A 1 81 ? 2.488 -6.208 -4.113 1.00 97.25 81 VAL A N 1
ATOM 631 C CA . VAL A 1 81 ? 1.357 -6.605 -3.264 1.00 97.25 81 VAL A CA 1
ATOM 632 C C . VAL A 1 81 ? 1.836 -6.848 -1.841 1.00 97.25 81 VAL A C 1
ATOM 634 O O . VAL A 1 81 ? 2.904 -7.427 -1.640 1.00 97.25 81 VAL A O 1
ATOM 637 N N . TYR A 1 82 ? 1.069 -6.405 -0.848 1.00 98.31 82 TYR A N 1
ATOM 638 C CA . TYR A 1 82 ? 1.468 -6.451 0.558 1.00 98.31 82 TYR A CA 1
ATOM 639 C C . TYR A 1 82 ? 0.294 -6.787 1.490 1.00 98.31 82 TYR A C 1
ATOM 641 O O . TYR A 1 82 ? -0.755 -6.151 1.412 1.00 98.31 82 TYR A O 1
ATOM 649 N N . ASP A 1 83 ? 0.488 -7.763 2.386 1.00 98.25 83 ASP A N 1
ATOM 650 C CA . ASP A 1 83 ? -0.363 -8.041 3.555 1.00 98.25 83 ASP A CA 1
ATOM 651 C C . ASP A 1 83 ? 0.322 -7.478 4.809 1.00 98.25 83 ASP A C 1
ATOM 653 O O . ASP A 1 83 ? 1.329 -8.020 5.278 1.00 98.25 83 ASP A O 1
ATOM 657 N N . ALA A 1 84 ? -0.234 -6.392 5.347 1.00 97.69 84 ALA A N 1
ATOM 658 C CA . ALA A 1 84 ? 0.320 -5.671 6.486 1.00 97.69 84 ALA A CA 1
ATOM 659 C C . ALA A 1 84 ? 0.188 -6.411 7.820 1.00 97.69 84 ALA A C 1
ATOM 661 O O . ALA A 1 84 ? 0.989 -6.165 8.720 1.00 97.69 84 ALA A O 1
ATOM 662 N N . ASP A 1 85 ? -0.767 -7.334 7.945 1.00 96.69 85 ASP A N 1
ATOM 663 C CA . ASP A 1 85 ? -0.950 -8.110 9.175 1.00 96.69 85 ASP A CA 1
ATOM 664 C C . ASP A 1 85 ? 0.025 -9.296 9.226 1.00 96.69 85 ASP A C 1
ATOM 666 O O . ASP A 1 85 ? 0.450 -9.714 10.301 1.00 96.69 85 ASP A O 1
ATOM 670 N N . GLN A 1 86 ? 0.383 -9.848 8.063 1.00 97.31 86 GLN A N 1
ATOM 671 C CA . GLN A 1 86 ? 1.338 -10.959 7.945 1.00 97.31 86 GLN A CA 1
ATOM 672 C C . GLN A 1 86 ? 2.773 -10.501 7.666 1.00 97.31 86 GLN A C 1
ATOM 674 O O . GLN A 1 86 ? 3.679 -11.333 7.652 1.00 97.31 86 GLN A O 1
ATOM 679 N N . GLU A 1 87 ? 2.972 -9.209 7.402 1.00 95.19 87 GLU A N 1
ATOM 680 C CA . GLU A 1 87 ? 4.242 -8.615 6.970 1.00 95.19 87 GLU A CA 1
ATOM 681 C C . GLU A 1 87 ? 4.840 -9.306 5.732 1.00 95.19 87 GLU A C 1
ATOM 683 O O . GLU A 1 87 ? 6.057 -9.435 5.580 1.00 95.19 87 GLU A O 1
ATOM 688 N N . LYS A 1 88 ? 3.974 -9.771 4.827 1.00 97.25 88 LYS A N 1
ATOM 689 C CA . LYS A 1 88 ? 4.369 -10.485 3.607 1.00 97.25 88 LYS A CA 1
ATOM 690 C C . LYS A 1 88 ? 4.108 -9.618 2.397 1.00 97.25 88 LYS A C 1
ATOM 692 O O . LYS A 1 88 ? 2.992 -9.142 2.211 1.00 97.25 88 LYS A O 1
ATOM 697 N N . TYR A 1 89 ? 5.118 -9.470 1.550 1.00 97.31 89 TYR A N 1
ATOM 698 C CA . TYR A 1 89 ? 4.975 -8.822 0.256 1.00 97.31 89 TYR A CA 1
ATOM 699 C C . TYR A 1 89 ? 5.478 -9.720 -0.866 1.00 97.31 89 TYR A C 1
ATOM 701 O O . TYR A 1 89 ? 6.283 -10.626 -0.642 1.00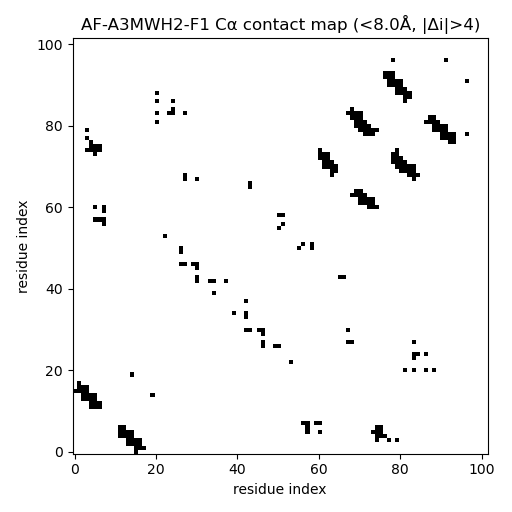 97.31 89 TYR A O 1
ATOM 709 N N . ASN A 1 90 ? 5.006 -9.442 -2.073 1.00 96.31 90 ASN A N 1
ATOM 710 C CA . ASN A 1 90 ? 5.540 -10.019 -3.294 1.00 96.31 90 ASN A CA 1
ATOM 711 C C . ASN A 1 90 ? 5.560 -8.955 -4.393 1.00 96.31 90 ASN A C 1
ATOM 713 O O . ASN A 1 90 ? 4.728 -8.043 -4.375 1.00 96.31 90 ASN A O 1
ATOM 717 N N . THR A 1 91 ? 6.478 -9.080 -5.346 1.00 96.31 91 THR A N 1
ATOM 718 C CA . THR A 1 91 ? 6.406 -8.325 -6.597 1.00 96.31 91 THR A CA 1
ATOM 719 C C . THR A 1 91 ? 6.012 -9.253 -7.733 1.00 96.31 91 THR A C 1
ATOM 721 O O . THR A 1 91 ? 6.429 -10.410 -7.793 1.00 96.31 91 THR A O 1
ATOM 724 N N . LEU A 1 92 ? 5.127 -8.774 -8.600 1.00 95.38 92 LEU A N 1
ATOM 725 C CA . LEU A 1 92 ? 4.579 -9.551 -9.703 1.00 95.38 92 LEU A CA 1
ATOM 726 C C . LEU A 1 92 ? 4.609 -8.700 -10.970 1.00 95.38 92 LEU A C 1
ATOM 728 O O . LEU A 1 92 ? 4.003 -7.629 -10.967 1.00 95.38 92 LEU A O 1
ATOM 732 N N . PRO A 1 93 ? 5.249 -9.164 -12.055 1.00 95.75 93 PRO A N 1
ATOM 733 C CA . PRO A 1 93 ? 5.095 -8.551 -13.368 1.00 95.75 93 PRO A CA 1
ATOM 734 C C . PRO A 1 93 ? 3.615 -8.391 -13.740 1.00 95.75 93 PRO A C 1
ATOM 736 O O . PRO A 1 93 ? 2.791 -9.241 -13.389 1.00 95.75 93 PRO A O 1
ATOM 739 N N . VAL A 1 94 ? 3.258 -7.296 -14.414 1.00 92.19 94 VAL A N 1
ATOM 740 C CA . VAL A 1 94 ? 1.848 -6.972 -14.713 1.00 92.19 94 VAL A CA 1
ATOM 741 C C . VAL A 1 94 ? 1.174 -8.063 -15.549 1.00 92.19 94 VAL A C 1
ATOM 743 O O . VAL A 1 94 ? 0.038 -8.433 -15.263 1.00 92.19 94 VAL A O 1
ATOM 746 N N . ASP A 1 95 ? 1.870 -8.618 -16.538 1.00 92.44 95 ASP A N 1
ATOM 747 C CA . ASP A 1 95 ? 1.396 -9.744 -17.351 1.00 92.44 95 ASP A CA 1
ATOM 748 C C . ASP A 1 95 ? 1.075 -10.970 -16.483 1.00 92.44 95 ASP A C 1
ATOM 750 O O . ASP A 1 95 ? -0.014 -11.537 -16.582 1.00 92.44 95 ASP A O 1
ATOM 754 N N . LYS A 1 96 ? 1.963 -11.314 -15.546 1.00 93.38 96 LYS A N 1
ATOM 755 C CA . LYS A 1 96 ? 1.748 -12.407 -14.590 1.00 93.38 96 LYS A CA 1
ATOM 756 C C . LYS A 1 96 ? 0.634 -12.120 -13.597 1.00 93.38 96 LYS A C 1
ATOM 758 O O . LYS A 1 96 ? -0.072 -13.040 -13.191 1.00 93.38 96 LYS A O 1
ATOM 763 N N . ALA A 1 97 ? 0.452 -10.869 -13.189 1.00 91.06 97 ALA A N 1
ATOM 764 C CA . ALA A 1 97 ? -0.675 -10.493 -12.348 1.00 91.06 97 ALA A CA 1
ATOM 765 C C . ALA A 1 97 ? -2.008 -10.679 -13.091 1.00 91.06 97 ALA A C 1
ATOM 767 O O . ALA A 1 97 ? -2.943 -11.226 -12.513 1.00 91.06 97 ALA A O 1
ATOM 768 N N . VAL A 1 98 ? -2.079 -10.292 -14.369 1.00 91.19 98 VAL A N 1
ATOM 769 C CA . VAL A 1 98 ? -3.269 -10.492 -15.211 1.00 91.19 98 VAL A CA 1
ATOM 770 C C . VAL A 1 98 ? -3.559 -11.979 -15.421 1.00 91.19 98 VAL A C 1
ATOM 772 O O . VAL A 1 98 ? -4.698 -12.391 -15.224 1.00 91.19 98 VAL A O 1
ATOM 775 N N . GLU A 1 99 ? -2.547 -12.793 -15.742 1.00 93.56 99 GLU A N 1
ATOM 776 C CA . GLU A 1 99 ? -2.698 -14.253 -15.894 1.00 93.56 99 GLU A CA 1
ATOM 777 C C . GLU A 1 99 ? -3.281 -14.934 -14.643 1.00 93.56 99 GLU A C 1
ATOM 779 O O . GLU A 1 99 ? -4.002 -15.914 -14.768 1.00 93.56 99 GLU A O 1
ATOM 784 N N . ASN A 1 100 ? -2.978 -14.434 -13.441 1.00 89.19 100 ASN A N 1
ATOM 785 C CA . ASN A 1 100 ? -3.488 -15.007 -12.190 1.00 89.19 100 ASN A CA 1
ATOM 786 C C . ASN A 1 100 ? -4.921 -14.567 -11.840 1.00 89.19 100 ASN A C 1
ATOM 788 O O . ASN A 1 100 ? -5.516 -15.131 -10.920 1.00 89.19 100 ASN A O 1
ATOM 792 N N . LEU A 1 101 ? -5.441 -13.524 -12.493 1.00 87.50 101 LEU A N 1
ATOM 793 C CA . LEU A 1 101 ? -6.746 -12.927 -12.186 1.00 87.50 101 LEU A CA 1
ATOM 794 C C . LEU A 1 101 ? -7.833 -13.262 -13.218 1.00 87.50 101 LEU A C 1
ATOM 796 O O . LEU A 1 101 ? -9.013 -13.116 -12.894 1.00 87.50 101 LEU A O 1
ATOM 800 N N . LEU A 1 102 ? -7.445 -13.660 -14.434 1.00 90.12 102 LEU A N 1
ATOM 801 C CA . LEU A 1 102 ? -8.335 -14.152 -15.494 1.00 90.12 102 LEU A CA 1
ATOM 802 C C . LEU A 1 102 ? -8.536 -15.667 -15.391 1.00 90.12 102 LEU A C 1
ATOM 804 O O . LEU A 1 102 ? -9.678 -16.105 -15.657 1.00 90.12 102 LEU A O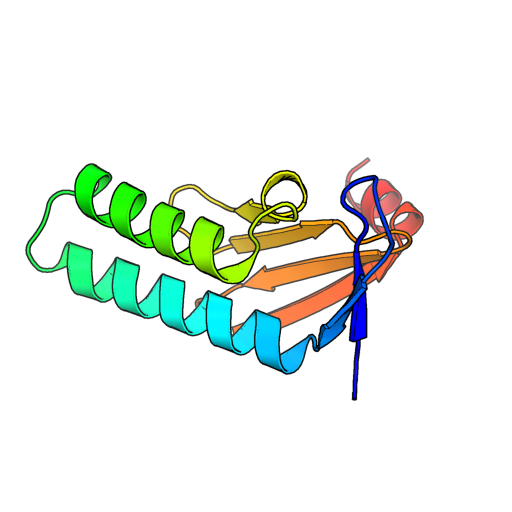 1
#

Mean predicted aligned error: 2.94 Å